Protein AF-A0AA95HJD8-F1 (afdb_monomer)

pLDDT: mean 80.69, std 7.02, range [55.12, 89.0]

Solvent-accessible surface area (backbone atoms only — not comparable to full-atom values): 4320 Å² total; per-residue (Å²): 105,43,78,80,58,48,84,56,94,68,78,58,78,74,31,49,71,63,50,81,81,80,70,86,49,92,86,29,101,53,69,82,90,56,59,67,79,61,40,51,53,50,49,37,62,74,70,64,56,51,77,66,58,48,52,49,45,66,74,71,51,76,82,85,130

Secondary structure (DSSP, 8-state):
-GGGT--SS---GGGGTTSPPPP-STTSSS-TTS-HHHHHHHHHHHTT--HHHHHHHHHHPPPP-

Structure (mmCIF, N/CA/C/O backbone):
data_AF-A0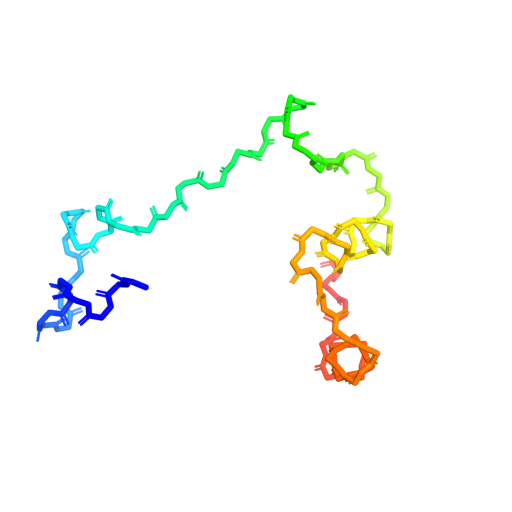AA95HJD8-F1
#
_entry.id   AF-A0AA95HJD8-F1
#
loop_
_atom_site.group_PDB
_atom_site.id
_atom_site.type_symbol
_atom_site.label_atom_id
_atom_site.label_alt_id
_atom_site.label_comp_id
_atom_site.label_asym_id
_atom_site.label_entity_id
_atom_site.label_seq_id
_atom_site.pdbx_PDB_ins_code
_atom_site.Cartn_x
_atom_site.Cartn_y
_atom_site.Cartn_z
_atom_site.occupancy
_atom_site.B_iso_or_equiv
_atom_site.auth_seq_id
_atom_site.auth_comp_id
_atom_site.auth_asym_id
_atom_site.auth_atom_id
_atom_site.pdbx_PDB_model_num
ATOM 1 N N . MET A 1 1 ? 8.537 -3.399 -10.462 1.00 65.56 1 MET A N 1
ATOM 2 C CA . MET A 1 1 ? 8.707 -3.750 -11.894 1.00 65.56 1 MET A CA 1
ATOM 3 C C . MET A 1 1 ? 8.604 -2.546 -12.859 1.00 65.56 1 MET A C 1
ATOM 5 O O . MET A 1 1 ? 8.664 -2.745 -14.062 1.00 65.56 1 MET A O 1
ATOM 9 N N . LEU A 1 2 ? 8.530 -1.295 -12.367 1.00 67.94 2 LEU A N 1
ATOM 10 C CA . LEU A 1 2 ? 8.541 -0.065 -13.187 1.00 67.94 2 LEU A CA 1
ATOM 11 C C . LEU A 1 2 ? 9.942 0.293 -13.722 1.00 67.94 2 LEU A C 1
ATOM 13 O O . LEU A 1 2 ? 10.089 0.725 -14.860 1.00 67.94 2 LEU A O 1
ATOM 17 N N . GLY A 1 3 ? 10.988 0.043 -12.926 1.00 69.94 3 GLY A N 1
ATOM 18 C CA . GLY A 1 3 ? 12.382 0.317 -13.303 1.00 69.94 3 GLY A CA 1
ATOM 19 C C . GLY A 1 3 ? 12.911 -0.506 -14.484 1.00 69.94 3 GLY A C 1
ATOM 20 O O . GLY A 1 3 ? 14.005 -0.237 -14.953 1.00 69.94 3 GLY A O 1
ATOM 21 N N . ILE A 1 4 ? 12.144 -1.487 -14.974 1.00 78.50 4 ILE A N 1
ATOM 22 C CA . ILE A 1 4 ? 12.501 -2.275 -16.163 1.00 78.50 4 ILE A CA 1
ATOM 23 C C . ILE A 1 4 ? 12.240 -1.477 -17.447 1.00 78.50 4 ILE A C 1
ATOM 25 O O . ILE A 1 4 ? 13.022 -1.554 -18.386 1.00 78.50 4 ILE A O 1
ATOM 29 N N . LEU A 1 5 ? 11.140 -0.718 -17.494 1.00 78.38 5 LEU A N 1
ATOM 30 C CA . LEU A 1 5 ? 10.728 0.040 -18.682 1.00 78.38 5 LEU A CA 1
ATOM 31 C C . LEU A 1 5 ? 10.995 1.543 -18.556 1.00 78.38 5 LEU A C 1
ATOM 33 O O . LEU A 1 5 ? 11.046 2.249 -19.561 1.00 78.38 5 LEU A O 1
ATOM 37 N N . LYS A 1 6 ? 11.175 2.047 -17.331 1.00 78.56 6 LYS A N 1
ATOM 38 C CA . LYS A 1 6 ? 11.474 3.453 -17.070 1.00 78.56 6 LYS A CA 1
ATOM 39 C C . LYS A 1 6 ? 12.960 3.749 -17.318 1.00 78.56 6 LYS A C 1
ATOM 41 O O . LYS A 1 6 ? 13.771 3.689 -16.398 1.00 78.56 6 LYS A O 1
ATOM 46 N N . VAL A 1 7 ? 13.294 4.068 -18.569 1.00 80.38 7 VAL A N 1
ATOM 47 C CA . VAL A 1 7 ? 14.659 4.427 -19.007 1.00 80.38 7 VAL A CA 1
ATOM 48 C C . VAL A 1 7 ? 14.927 5.935 -18.878 1.00 80.38 7 VAL A C 1
ATOM 50 O O . VAL A 1 7 ? 16.040 6.345 -18.561 1.00 80.38 7 VAL A O 1
ATOM 53 N N . THR A 1 8 ? 13.906 6.771 -19.079 1.00 83.19 8 THR A N 1
ATOM 54 C CA . THR A 1 8 ? 13.980 8.241 -19.001 1.00 83.19 8 THR A CA 1
ATOM 55 C C . THR A 1 8 ? 13.136 8.792 -17.847 1.00 83.19 8 THR A C 1
ATOM 57 O O . THR A 1 8 ? 12.374 8.057 -17.222 1.00 83.19 8 THR A O 1
ATOM 60 N N . GLN A 1 9 ? 13.257 10.093 -17.537 1.00 81.38 9 GLN A N 1
ATOM 61 C CA . GLN A 1 9 ? 12.362 10.735 -16.559 1.00 81.38 9 GLN A CA 1
ATOM 62 C C . GLN A 1 9 ? 10.899 10.759 -17.021 1.00 81.38 9 GLN A C 1
ATOM 64 O O . GLN A 1 9 ? 10.003 10.727 -16.175 1.00 81.38 9 GLN A O 1
ATOM 69 N N . ASP A 1 10 ? 10.674 10.786 -18.336 1.00 82.38 10 ASP A N 1
ATOM 70 C CA . ASP A 1 10 ? 9.343 10.658 -18.917 1.00 82.38 10 ASP A CA 1
ATOM 71 C C . ASP A 1 10 ? 8.755 9.266 -18.640 1.00 82.38 10 ASP A C 1
ATOM 73 O O . ASP A 1 10 ? 9.443 8.252 -18.781 1.00 82.38 10 ASP A O 1
ATOM 77 N N . ASN A 1 11 ? 7.484 9.231 -18.234 1.00 81.44 11 ASN A N 1
ATOM 78 C CA . ASN A 1 11 ? 6.770 8.014 -17.840 1.00 81.44 11 ASN A CA 1
ATOM 79 C C . ASN A 1 11 ? 5.520 7.824 -18.713 1.00 81.44 11 ASN A C 1
ATOM 81 O O . ASN A 1 11 ? 4.397 7.950 -18.209 1.00 81.44 11 ASN A O 1
ATOM 85 N N . PRO A 1 12 ? 5.684 7.514 -20.011 1.00 85.56 12 PRO A N 1
ATOM 86 C CA . PRO A 1 12 ? 4.557 7.250 -20.894 1.00 85.56 12 PRO A CA 1
ATOM 87 C C . PRO A 1 12 ? 3.792 6.005 -20.432 1.00 85.56 12 PRO A C 1
ATOM 89 O O . PRO A 1 12 ? 4.343 5.123 -19.781 1.00 85.56 12 PRO A O 1
ATOM 92 N N . ARG A 1 13 ? 2.509 5.890 -20.790 1.00 82.62 13 ARG A N 1
ATOM 93 C CA . ARG A 1 13 ? 1.616 4.810 -20.319 1.00 82.62 13 ARG A CA 1
ATOM 94 C C . ARG A 1 13 ? 2.227 3.403 -20.419 1.00 82.62 13 ARG A C 1
ATOM 96 O O . ARG A 1 13 ? 1.985 2.569 -19.553 1.00 82.62 13 ARG A O 1
ATOM 103 N N . GLU A 1 14 ? 3.033 3.150 -21.445 1.00 84.50 14 GLU A N 1
ATOM 104 C CA . GLU A 1 14 ? 3.692 1.862 -21.671 1.00 84.50 14 GLU A CA 1
ATOM 105 C C . GLU A 1 14 ? 4.675 1.461 -20.562 1.00 84.50 14 GLU A C 1
ATOM 107 O O . GLU A 1 14 ? 4.805 0.267 -20.290 1.00 84.50 14 GLU A O 1
ATOM 112 N N . VAL A 1 15 ? 5.308 2.410 -19.854 1.00 85.50 15 VAL A N 1
ATOM 113 C CA . VAL A 1 15 ? 6.251 2.064 -18.771 1.00 85.50 15 VAL A CA 1
ATOM 114 C C . VAL A 1 15 ? 5.556 1.404 -17.581 1.00 85.50 15 VAL A C 1
ATOM 116 O O . VAL A 1 15 ? 6.176 0.658 -16.825 1.00 85.50 15 VAL A O 1
ATOM 119 N N . TRP A 1 16 ? 4.246 1.616 -17.451 1.00 84.50 16 TRP A N 1
ATOM 120 C CA . TRP A 1 16 ? 3.415 1.051 -16.394 1.00 84.50 16 TRP A CA 1
ATOM 121 C C . TRP A 1 16 ? 2.901 -0.356 -16.715 1.00 84.50 16 TRP A C 1
ATOM 123 O O . TRP A 1 16 ? 2.236 -0.957 -15.879 1.00 84.50 16 TRP A O 1
ATOM 133 N N . LYS A 1 17 ? 3.226 -0.921 -17.888 1.00 82.88 17 LYS A N 1
ATOM 134 C CA . LYS A 1 17 ? 2.699 -2.213 -18.368 1.00 82.88 17 LYS A CA 1
ATOM 135 C C . LYS A 1 17 ? 2.883 -3.379 -17.389 1.00 82.88 17 LYS A C 1
ATOM 137 O O . LYS A 1 17 ? 2.051 -4.277 -17.357 1.00 82.88 17 LYS A O 1
ATOM 142 N N . TYR A 1 18 ? 3.967 -3.377 -16.615 1.00 78.94 18 TYR A N 1
ATOM 143 C CA . TYR A 1 18 ? 4.279 -4.435 -15.646 1.00 78.94 18 TYR A CA 1
ATOM 144 C C . TYR A 1 18 ? 3.911 -4.083 -14.206 1.00 78.94 18 TYR A C 1
ATOM 146 O O . TYR A 1 18 ? 4.245 -4.824 -13.281 1.00 78.94 18 TYR A O 1
ATOM 154 N N . VAL A 1 19 ? 3.275 -2.933 -13.992 1.00 79.12 19 VAL A N 1
ATOM 155 C CA . VAL A 1 19 ? 2.727 -2.592 -12.686 1.00 79.12 19 VAL A CA 1
ATOM 156 C C . VAL A 1 19 ? 1.361 -3.273 -12.589 1.00 79.12 19 VAL A C 1
ATOM 158 O O . VAL A 1 19 ? 0.481 -2.958 -13.392 1.00 79.12 19 VAL A O 1
ATOM 161 N N . PRO A 1 20 ? 1.178 -4.237 -11.670 1.00 79.00 20 PRO A N 1
ATOM 162 C CA . PRO A 1 20 ? -0.110 -4.893 -11.507 1.00 79.00 20 PRO A CA 1
ATOM 163 C C . PRO A 1 20 ? -1.157 -3.852 -11.105 1.00 79.00 20 PRO A C 1
ATOM 165 O O . PRO A 1 20 ? -0.940 -3.059 -10.189 1.00 79.00 20 PRO A O 1
ATOM 168 N N . MET A 1 21 ? -2.284 -3.842 -11.815 1.00 77.06 21 MET A N 1
ATOM 169 C CA . MET A 1 21 ? -3.416 -2.990 -11.472 1.00 77.06 21 MET A CA 1
ATOM 170 C C . MET A 1 21 ? -4.143 -3.620 -10.288 1.00 77.06 21 MET A C 1
ATOM 172 O O . MET A 1 21 ? -4.630 -4.744 -10.388 1.00 77.06 21 MET A O 1
ATOM 176 N N . GLN A 1 22 ? -4.174 -2.914 -9.162 1.00 71.50 22 GLN A N 1
ATOM 177 C CA . GLN A 1 22 ? -4.902 -3.371 -7.987 1.00 71.50 22 GLN A CA 1
ATOM 178 C C . GLN A 1 22 ? -6.402 -3.177 -8.206 1.00 71.50 22 GLN A C 1
ATOM 180 O O . GLN A 1 22 ? -6.839 -2.136 -8.699 1.00 71.50 22 GLN A O 1
ATOM 185 N N . ASP A 1 23 ? -7.180 -4.196 -7.857 1.00 73.00 23 ASP A N 1
ATOM 186 C CA . ASP A 1 23 ? -8.633 -4.125 -7.892 1.00 73.00 23 ASP A CA 1
ATOM 187 C C . ASP A 1 23 ? -9.140 -3.450 -6.608 1.00 73.00 23 ASP A C 1
ATOM 189 O O . ASP A 1 23 ? -8.907 -3.941 -5.498 1.00 73.00 23 ASP A O 1
ATOM 193 N N . PHE A 1 24 ? -9.809 -2.309 -6.776 1.00 72.38 24 PHE A N 1
ATOM 194 C CA . PHE A 1 24 ? -10.429 -1.521 -5.705 1.00 72.38 24 PHE A CA 1
ATOM 195 C C . PHE A 1 24 ? -11.954 -1.716 -5.642 1.00 72.38 24 PHE A C 1
ATOM 197 O O . PHE A 1 24 ? -12.658 -0.948 -4.988 1.00 72.38 24 PHE A O 1
ATOM 204 N N . THR A 1 25 ? -12.496 -2.705 -6.356 1.00 73.50 25 THR A N 1
ATOM 205 C CA . THR A 1 25 ? -13.925 -3.034 -6.311 1.00 73.50 25 THR A CA 1
ATOM 206 C C . THR A 1 25 ? -14.281 -3.846 -5.062 1.00 73.50 25 THR A C 1
ATOM 208 O O . THR A 1 25 ? -13.414 -4.344 -4.350 1.00 73.50 25 THR A O 1
ATOM 211 N N . GLN A 1 26 ? -15.579 -4.025 -4.795 1.00 68.38 26 GLN A N 1
ATOM 212 C CA . GLN A 1 26 ? -16.060 -4.868 -3.687 1.00 68.38 26 GLN A CA 1
ATOM 213 C C . GLN A 1 26 ? -15.735 -6.362 -3.858 1.00 68.38 26 GLN A C 1
ATOM 215 O O . GLN A 1 26 ? -15.846 -7.116 -2.898 1.00 68.38 26 GLN A O 1
ATOM 220 N N . ASN A 1 27 ? -15.336 -6.780 -5.062 1.00 70.06 27 ASN A N 1
ATOM 221 C CA . ASN A 1 27 ? -14.889 -8.144 -5.346 1.00 70.06 27 ASN A CA 1
ATOM 222 C C . ASN A 1 27 ? -13.382 -8.330 -5.097 1.00 70.06 27 ASN A C 1
ATOM 224 O O . ASN A 1 27 ? -12.856 -9.416 -5.329 1.00 70.06 27 ASN A O 1
ATOM 228 N N . SER A 1 28 ? -12.694 -7.269 -4.668 1.00 75.44 28 SER A N 1
ATOM 229 C CA . SER A 1 28 ? -11.299 -7.304 -4.245 1.00 75.44 28 SER A CA 1
ATOM 230 C C . SER A 1 28 ? -11.115 -8.243 -3.052 1.00 75.44 28 SER A C 1
ATOM 232 O O . SER A 1 28 ? -12.010 -8.400 -2.225 1.00 75.44 28 SER A O 1
ATOM 234 N N . ASP A 1 29 ? -9.913 -8.802 -2.904 1.00 74.81 29 ASP A N 1
ATOM 235 C CA . ASP A 1 29 ? -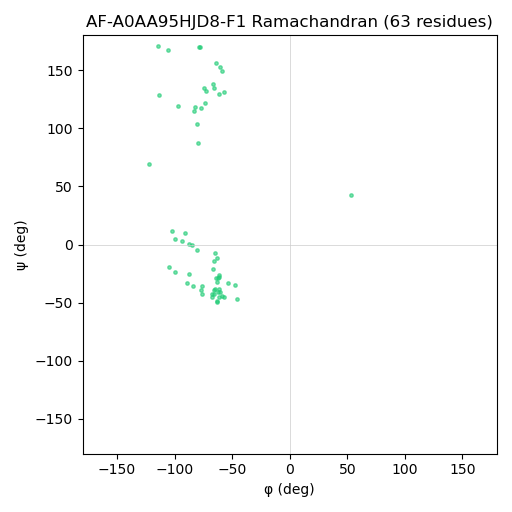9.540 -9.581 -1.712 1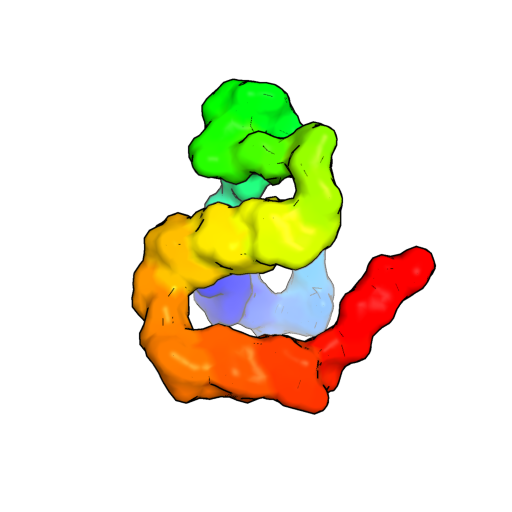.00 74.81 29 ASP A CA 1
ATOM 236 C C 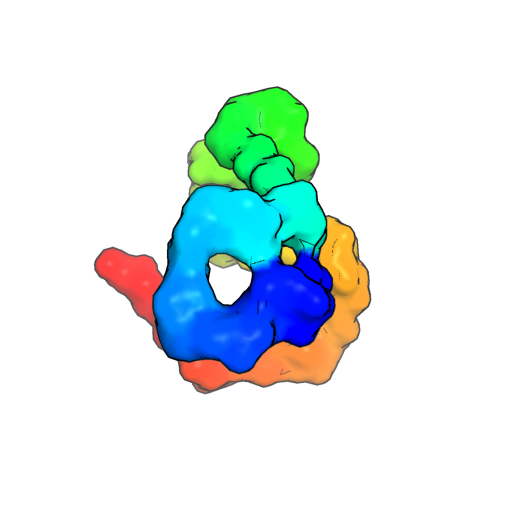. ASP A 1 29 ? -9.555 -8.736 -0.421 1.00 74.81 29 ASP A C 1
ATOM 238 O O . ASP A 1 29 ? -9.407 -9.277 0.672 1.00 74.81 29 ASP A O 1
ATOM 242 N N . ILE A 1 30 ? -9.662 -7.407 -0.548 1.00 81.88 30 ILE A N 1
ATOM 243 C CA . ILE A 1 30 ? -9.685 -6.451 0.558 1.00 81.88 30 ILE A CA 1
ATOM 244 C C . ILE A 1 30 ? -11.061 -5.796 0.614 1.00 81.88 30 ILE A C 1
ATOM 246 O O . ILE A 1 30 ? -11.545 -5.232 -0.370 1.00 81.88 30 ILE A O 1
ATOM 250 N N . ASN A 1 31 ? -11.662 -5.805 1.798 1.00 81.94 31 ASN A N 1
ATOM 251 C CA . ASN A 1 31 ? -12.867 -5.045 2.067 1.00 81.94 31 ASN A CA 1
ATOM 252 C C . ASN A 1 31 ? -12.507 -3.583 2.360 1.00 81.94 31 ASN A C 1
ATOM 254 O O . ASN A 1 31 ? -12.050 -3.259 3.452 1.00 81.94 31 ASN A O 1
ATOM 258 N N . TRP A 1 32 ? -12.742 -2.702 1.388 1.00 82.31 32 TRP A N 1
ATOM 259 C CA . TRP A 1 32 ? -12.478 -1.261 1.493 1.00 82.31 32 TRP A CA 1
ATOM 260 C C . TRP A 1 32 ? -13.570 -0.472 2.238 1.00 82.31 32 TRP A C 1
ATOM 262 O O . TRP A 1 32 ? -13.411 0.724 2.454 1.00 82.31 32 TRP A O 1
ATOM 272 N N .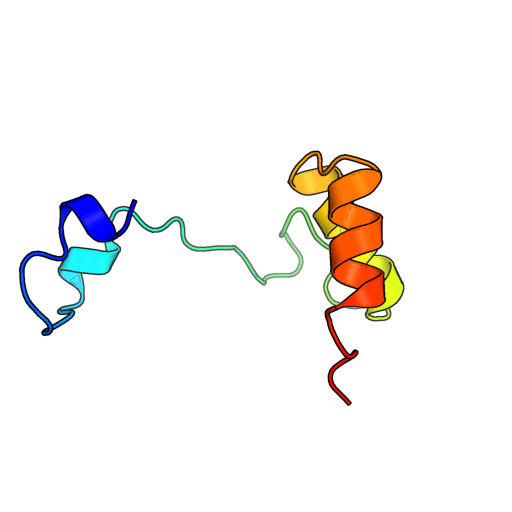 ASN A 1 33 ? -14.675 -1.115 2.637 1.00 83.56 33 ASN A N 1
ATOM 273 C CA . ASN A 1 33 ? -15.796 -0.462 3.330 1.00 83.56 33 ASN A CA 1
ATOM 274 C C . ASN A 1 33 ? -15.672 -0.493 4.870 1.00 83.56 33 ASN A C 1
ATOM 276 O O . ASN A 1 33 ? -16.643 -0.190 5.565 1.00 83.56 33 ASN A O 1
ATOM 280 N N . VAL A 1 34 ? -14.522 -0.898 5.413 1.00 85.31 34 VAL A N 1
ATOM 281 C CA . VAL A 1 34 ? -14.264 -0.986 6.864 1.00 85.31 34 VAL A CA 1
ATOM 282 C C . VAL A 1 34 ? -13.353 0.159 7.334 1.00 85.31 34 VAL A C 1
ATOM 284 O O . VAL A 1 34 ? -12.772 0.856 6.502 1.00 85.31 34 VAL A O 1
ATOM 287 N N . PRO A 1 35 ? -13.213 0.395 8.651 1.00 86.44 35 PRO A N 1
ATOM 288 C CA . PRO A 1 35 ? -12.306 1.416 9.173 1.00 86.44 35 PRO A CA 1
ATOM 289 C C . PRO A 1 35 ? -10.845 1.185 8.756 1.00 86.44 35 PRO A C 1
ATOM 291 O O . PRO A 1 35 ? -10.406 0.040 8.656 1.00 86.44 35 PRO A O 1
ATOM 294 N N . ILE A 1 36 ? -10.071 2.269 8.605 1.00 83.88 36 ILE A N 1
ATOM 295 C CA . ILE A 1 36 ? -8.647 2.241 8.200 1.00 83.88 36 ILE A CA 1
ATOM 296 C C . ILE A 1 36 ? -7.816 1.187 8.966 1.00 83.88 36 ILE A C 1
ATOM 298 O O . ILE A 1 36 ? -7.175 0.376 8.302 1.00 83.88 36 ILE A O 1
ATOM 302 N N . PRO A 1 37 ? -7.903 1.063 10.310 1.00 85.75 37 PRO A N 1
ATOM 303 C CA . PRO A 1 37 ? -7.110 0.069 11.046 1.00 85.75 37 PRO A CA 1
ATOM 304 C C . PRO A 1 37 ? -7.401 -1.387 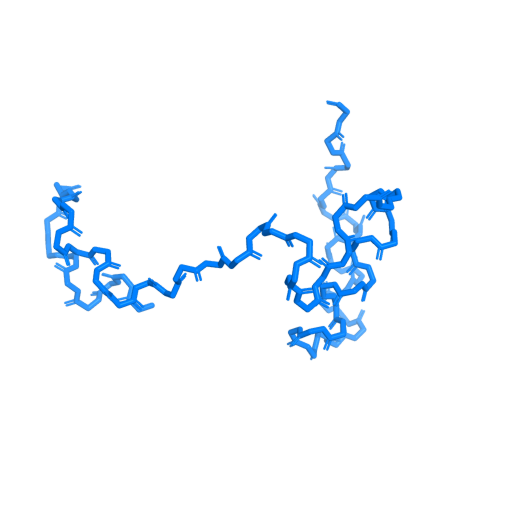10.653 1.00 85.75 37 PRO A C 1
ATOM 306 O O . PRO A 1 37 ? -6.573 -2.278 10.829 1.00 85.75 37 PRO A O 1
ATOM 309 N N . GLU A 1 38 ? -8.607 -1.656 10.156 1.00 85.56 38 GLU A N 1
ATOM 310 C CA . GLU A 1 38 ? -9.023 -2.988 9.725 1.00 85.56 38 GLU A CA 1
ATOM 311 C C . GLU A 1 38 ? -8.660 -3.251 8.258 1.00 85.56 38 GLU A C 1
ATOM 313 O O . GLU A 1 38 ? -8.415 -4.398 7.881 1.00 85.56 38 GLU A O 1
ATOM 318 N N . ILE A 1 39 ? -8.534 -2.198 7.446 1.00 86.19 39 ILE A N 1
ATOM 319 C CA . ILE A 1 39 ? -7.920 -2.269 6.113 1.00 86.19 39 ILE A CA 1
ATOM 320 C C . ILE A 1 39 ? -6.420 -2.566 6.252 1.00 86.19 39 ILE A C 1
ATOM 322 O O . ILE A 1 39 ? -5.919 -3.469 5.581 1.00 86.19 39 ILE A O 1
ATOM 326 N N . ASP A 1 40 ? -5.718 -1.888 7.162 1.00 85.50 40 ASP A N 1
ATOM 327 C CA . ASP A 1 40 ? -4.278 -2.081 7.387 1.00 85.50 40 ASP A CA 1
ATOM 328 C C . ASP A 1 40 ? -3.957 -3.530 7.772 1.00 85.50 40 ASP A C 1
ATOM 330 O O . ASP A 1 40 ? -3.089 -4.165 7.173 1.00 85.50 40 ASP A O 1
ATOM 334 N N . ARG A 1 41 ? -4.749 -4.128 8.670 1.00 86.44 41 ARG A N 1
ATOM 335 C CA . ARG A 1 41 ? -4.614 -5.552 9.026 1.00 86.44 41 ARG A CA 1
ATOM 336 C C . ARG A 1 41 ? -4.824 -6.490 7.837 1.00 86.44 41 ARG A C 1
ATOM 338 O O . ARG A 1 41 ? -4.097 -7.474 7.699 1.00 86.44 41 ARG A O 1
ATOM 345 N N . GLN A 1 42 ? -5.800 -6.203 6.975 1.00 87.19 42 GLN A N 1
ATOM 346 C CA . GLN A 1 42 ? -6.024 -6.990 5.757 1.00 87.19 42 GLN A CA 1
ATOM 347 C C . GLN A 1 42 ? -4.835 -6.877 4.793 1.00 87.19 42 GLN A C 1
ATOM 349 O O . GLN A 1 42 ? -4.432 -7.876 4.194 1.00 87.19 42 GLN A O 1
ATOM 354 N N . LEU A 1 43 ? -4.233 -5.691 4.680 1.00 86.25 43 LEU A N 1
ATOM 355 C CA . LEU A 1 43 ? -3.031 -5.462 3.876 1.00 86.25 43 LEU A CA 1
ATOM 356 C C . LEU A 1 43 ? -1.819 -6.208 4.447 1.00 86.25 43 LEU A C 1
ATOM 358 O O . LEU A 1 43 ? -1.099 -6.858 3.688 1.00 86.25 43 LEU A O 1
ATOM 362 N N . TYR A 1 44 ? -1.637 -6.189 5.770 1.00 88.75 44 TYR A N 1
ATOM 363 C CA . TYR A 1 44 ? -0.551 -6.903 6.447 1.00 88.75 44 TYR A CA 1
ATOM 364 C C . TYR A 1 44 ? -0.580 -8.401 6.151 1.00 88.75 44 TYR A C 1
ATOM 366 O O . TYR A 1 44 ? 0.436 -8.990 5.776 1.00 88.75 44 TYR A O 1
ATOM 374 N N . LEU A 1 45 ? -1.772 -8.999 6.216 1.00 86.31 45 LEU A N 1
ATOM 375 C CA . LEU A 1 45 ? -1.981 -10.403 5.869 1.00 86.31 45 LEU A CA 1
ATOM 376 C C . LEU A 1 45 ? -1.777 -10.667 4.372 1.00 86.31 45 LEU A C 1
ATOM 378 O O . LEU A 1 45 ? -1.122 -11.644 4.009 1.00 86.31 45 LEU A O 1
ATOM 382 N N . LYS A 1 46 ? -2.289 -9.794 3.495 1.00 85.38 46 LYS A N 1
ATOM 383 C CA . LYS A 1 46 ? -2.192 -9.968 2.036 1.00 85.38 46 LYS A CA 1
ATOM 384 C C . LYS A 1 46 ? -0.748 -9.972 1.536 1.00 85.38 46 LYS A C 1
ATOM 386 O O . LYS A 1 46 ? -0.411 -10.769 0.663 1.00 85.38 46 LYS A O 1
ATOM 391 N N . TYR A 1 47 ? 0.091 -9.095 2.078 1.00 85.38 47 TYR A N 1
ATOM 392 C CA . TYR A 1 47 ? 1.501 -8.996 1.693 1.00 85.38 47 TYR A CA 1
ATOM 393 C C . TYR A 1 47 ? 2.431 -9.821 2.585 1.00 85.38 47 TYR A C 1
ATOM 395 O O . TYR A 1 47 ? 3.633 -9.824 2.343 1.00 85.38 47 TYR A O 1
ATOM 403 N N . SER A 1 48 ? 1.879 -10.565 3.553 1.00 87.06 48 SER A N 1
ATOM 404 C CA . SER A 1 48 ? 2.649 -11.393 4.490 1.00 87.06 48 SER A CA 1
ATOM 405 C C . SER A 1 48 ? 3.745 -10.596 5.204 1.00 87.06 48 SER A C 1
ATOM 407 O O . SER A 1 48 ? 4.871 -11.075 5.330 1.00 87.06 48 SER A O 1
ATOM 409 N N . LEU A 1 49 ? 3.407 -9.377 5.640 1.00 88.12 49 LEU A N 1
ATOM 410 C CA . LEU A 1 49 ? 4.336 -8.508 6.357 1.00 88.12 4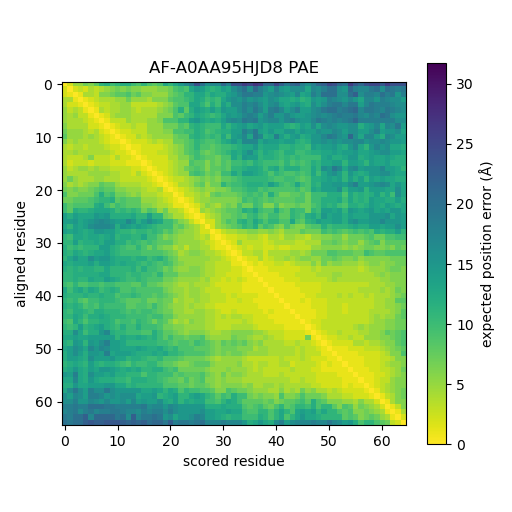9 LEU A CA 1
ATOM 411 C C . LEU A 1 49 ? 4.675 -9.103 7.720 1.00 88.12 49 LEU A C 1
ATOM 413 O O . LEU A 1 49 ? 3.790 -9.592 8.435 1.00 88.12 49 LEU A O 1
ATOM 417 N N . ASP A 1 50 ? 5.946 -9.027 8.089 1.00 89.00 50 ASP A N 1
ATOM 418 C CA . ASP A 1 50 ? 6.400 -9.491 9.392 1.00 89.00 50 ASP A CA 1
ATOM 419 C C . ASP A 1 50 ? 6.073 -8.483 10.513 1.00 89.00 50 ASP A C 1
ATOM 421 O O . ASP A 1 50 ? 5.633 -7.355 10.282 1.00 89.00 50 ASP A O 1
ATOM 425 N N . PHE A 1 51 ? 6.263 -8.902 11.766 1.00 86.81 51 PHE A N 1
ATOM 426 C CA . PHE A 1 51 ? 5.986 -8.046 12.923 1.00 86.81 51 PHE A CA 1
ATOM 427 C C . PHE A 1 51 ? 6.851 -6.776 12.958 1.00 86.81 51 PHE A C 1
ATOM 429 O O . PHE A 1 51 ? 6.423 -5.774 13.522 1.00 86.81 51 PHE A O 1
ATOM 436 N N . ILE A 1 52 ? 8.052 -6.810 12.376 1.00 88.25 52 ILE A N 1
ATOM 437 C CA . ILE A 1 52 ? 8.982 -5.675 12.358 1.00 88.25 52 ILE A CA 1
ATOM 438 C C . ILE A 1 52 ? 8.513 -4.645 11.327 1.00 88.25 52 ILE A C 1
ATOM 440 O O . ILE A 1 52 ? 8.520 -3.446 11.597 1.00 88.25 52 ILE A O 1
ATOM 444 N N . GLU A 1 53 ? 8.075 -5.101 10.157 1.00 86.44 53 GLU A N 1
ATOM 445 C CA . GLU A 1 53 ? 7.533 -4.264 9.094 1.00 86.44 53 GLU A CA 1
ATOM 446 C C . GLU A 1 53 ? 6.213 -3.608 9.514 1.00 86.44 53 GLU A C 1
ATOM 448 O O . GLU A 1 53 ? 6.005 -2.427 9.237 1.00 86.44 53 GLU A O 1
ATOM 453 N N . GLN A 1 54 ? 5.352 -4.336 10.232 1.00 85.25 54 GLN A N 1
ATOM 454 C CA . GLN A 1 54 ? 4.113 -3.787 10.793 1.00 85.25 54 GLN A CA 1
ATOM 455 C C . GLN A 1 54 ? 4.397 -2.690 11.831 1.00 85.25 54 GLN A C 1
ATOM 457 O O . GLN A 1 54 ? 3.860 -1.590 11.714 1.00 85.25 54 GLN A O 1
ATOM 462 N N . ASP A 1 55 ? 5.293 -2.947 12.790 1.00 86.88 55 ASP A N 1
ATOM 463 C CA . ASP A 1 55 ? 5.691 -1.968 13.815 1.00 86.88 55 ASP A CA 1
ATOM 464 C C . ASP A 1 55 ? 6.344 -0.720 13.196 1.00 86.88 55 ASP A C 1
ATOM 466 O O . ASP A 1 55 ? 6.066 0.418 13.591 1.00 86.88 55 ASP A O 1
ATOM 470 N N . PHE A 1 56 ? 7.155 -0.916 12.151 1.00 87.31 56 PHE A N 1
ATOM 471 C CA . PHE A 1 56 ? 7.741 0.182 11.393 1.00 87.31 56 PHE A CA 1
ATOM 472 C C . PHE A 1 56 ? 6.667 1.052 10.733 1.00 87.31 56 PHE A C 1
ATOM 474 O O . PHE A 1 56 ? 6.759 2.281 10.804 1.00 87.31 56 PHE A O 1
ATOM 481 N N . ILE A 1 57 ? 5.656 0.440 10.111 1.00 85.38 57 ILE A N 1
ATOM 482 C CA . ILE A 1 57 ? 4.541 1.152 9.478 1.00 85.38 57 ILE A CA 1
ATOM 483 C C . ILE A 1 57 ? 3.744 1.937 10.525 1.00 85.38 57 ILE A C 1
ATOM 485 O O . ILE A 1 57 ? 3.553 3.139 10.353 1.00 85.38 57 ILE A O 1
ATOM 489 N N . GLU A 1 58 ? 3.355 1.304 11.631 1.00 83.94 58 GLU A 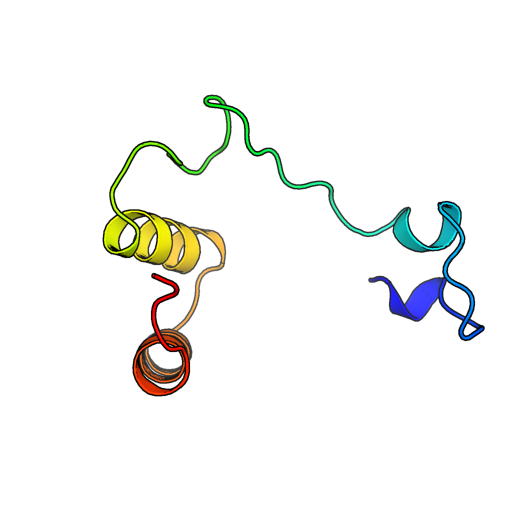N 1
ATOM 490 C CA . GLU A 1 58 ? 2.565 1.946 12.691 1.00 83.94 58 GLU A CA 1
ATOM 491 C C . GLU A 1 58 ? 3.312 3.105 13.370 1.00 83.94 58 GLU A C 1
ATOM 493 O O . GLU A 1 58 ? 2.703 4.105 13.754 1.00 83.94 58 GLU A O 1
ATOM 498 N N . THR A 1 59 ? 4.639 3.010 13.477 1.00 84.62 59 THR A N 1
ATOM 499 C CA . THR A 1 59 ? 5.466 4.038 14.126 1.00 84.62 59 THR A CA 1
ATOM 500 C C . THR A 1 59 ? 5.822 5.200 13.193 1.00 84.62 59 THR A C 1
ATOM 502 O O . THR A 1 59 ? 5.921 6.346 13.640 1.00 84.62 59 THR A O 1
ATOM 505 N N . ASN A 1 60 ? 6.049 4.934 11.901 1.00 82.69 60 ASN A N 1
ATOM 506 C CA . ASN A 1 60 ? 6.567 5.936 10.957 1.00 82.69 60 ASN A CA 1
ATOM 507 C C . ASN A 1 60 ? 5.486 6.568 10.078 1.00 82.69 60 ASN A C 1
ATOM 509 O O . ASN A 1 60 ? 5.687 7.676 9.569 1.00 82.69 60 ASN A O 1
ATOM 513 N N . ILE A 1 61 ? 4.354 5.893 9.880 1.00 80.44 61 ILE A N 1
ATOM 514 C CA . ILE A 1 61 ? 3.276 6.391 9.032 1.00 80.44 61 ILE A CA 1
ATOM 515 C C . ILE A 1 61 ? 2.230 7.061 9.913 1.00 80.44 61 ILE A C 1
ATOM 517 O O . ILE A 1 61 ? 1.620 6.449 10.783 1.00 80.44 61 ILE A O 1
ATOM 521 N N . LYS A 1 62 ? 2.008 8.356 9.675 1.00 73.62 62 LYS A N 1
ATOM 522 C CA . LYS A 1 62 ? 0.867 9.044 10.275 1.00 73.62 62 LYS A CA 1
ATOM 523 C C . LYS A 1 62 ? -0.409 8.583 9.572 1.00 73.62 62 LYS A C 1
ATOM 525 O O . LYS A 1 62 ? -0.428 8.616 8.338 1.00 73.62 62 LYS A O 1
ATOM 530 N N . PRO A 1 63 ? -1.467 8.218 10.317 1.00 68.19 63 PRO A N 1
ATOM 531 C CA . PRO A 1 63 ? -2.764 7.980 9.707 1.00 68.19 63 PRO A CA 1
ATOM 532 C C . PRO A 1 63 ? -3.177 9.246 8.951 1.00 68.19 63 PRO A C 1
ATOM 534 O O . PRO A 1 63 ? -3.034 10.359 9.463 1.00 68.19 63 PRO A O 1
ATOM 537 N N . MET A 1 64 ? -3.607 9.080 7.702 1.00 65.38 64 MET A N 1
ATOM 538 C CA . MET A 1 64 ? -4.161 10.187 6.930 1.00 65.38 64 MET A CA 1
ATOM 539 C C . MET A 1 64 ? -5.565 10.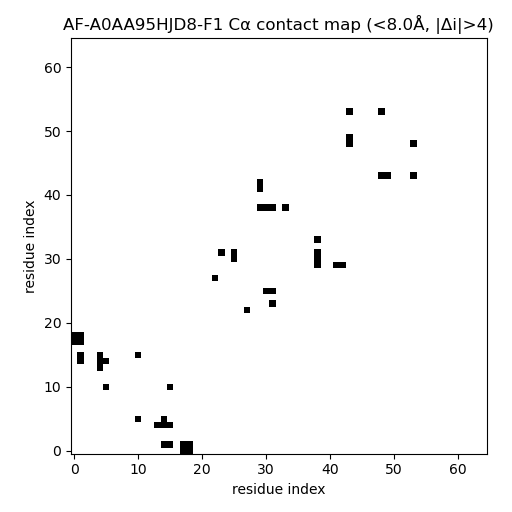491 7.469 1.00 65.38 64 MET A C 1
ATOM 541 O O . MET A 1 64 ? -6.399 9.587 7.507 1.00 65.38 64 MET A O 1
ATOM 545 N N . GLU A 1 65 ? -5.786 11.732 7.915 1.00 55.12 65 GLU A N 1
ATOM 546 C CA . GLU A 1 65 ? -7.112 12.283 8.257 1.00 55.12 65 GLU A CA 1
ATOM 547 C C . GLU A 1 65 ? -7.884 12.736 7.012 1.00 55.12 65 GLU A C 1
ATOM 549 O O . GLU A 1 65 ? -7.242 13.273 6.075 1.00 55.12 65 GLU A O 1
#

Foldseek 3Di:
DLVVQCPDPDDPPVSCVPPDDADPDCPHQAHPPDDPVRSLVSVCVVVVPDPVRSVCCVVPPDPDD

Organism: NCBI:txid357276

Mean predicted aligned error: 8.6 Å

Radius of gyration: 15.48 Å; Cα contacts (8 Å, |Δi|>4): 26; chains: 1; bounding box: 31×24×36 Å

Sequence (65 aa):
MLGILKVTQDNPREVWKYVPMQDFTQNSDINWNVPIPEIDRQLYLKYSLDFIEQDFIETNIKPME